Protein AF-A0A2J4QXY3-F1 (afdb_monomer_lite)

Radius of gyration: 26.14 Å; chains: 1; bounding box: 97×27×42 Å

Foldseek 3Di:
DDDDPPPVPPPPPPPPPPPCPVVNVVVVQQVPADLPPGRPVVLVVLVVVVVVCVVVVAQALDPVNLVSVLVSLLSVQLSVQCPDPPCNVPSSSVVSSPVVVVVCVVVVVDRVNNVVSNVVNCVVVVVPD

Secondary structure (DSSP, 8-state):
---------------------HHHHHHHHHHH-EETTEEHHHHHHHHHHHHHHHHTT-----HHHHHHHHHHHHHHHHHHHHT-TTTGGGTHHHHHHHHHHHHHHHTT-S-HHHHHHHHHHHHHTTS--

InterPro domains:
  IPR004679 2-hydroxycarboxylate transporter [PF03390] (36-129)
  IPR004679 2-hydroxycarboxylate transporter [PTHR40033] (23-129)

Organism: NCBI:txid1134687

pLDDT: mean 77.61, std 13.66, range [43.62, 93.25]

Structure (mmCIF, N/CA/C/O backbone):
data_AF-A0A2J4QXY3-F1
#
_entry.id   AF-A0A2J4QXY3-F1
#
loop_
_atom_site.group_PDB
_atom_site.id
_atom_site.type_symbol
_atom_site.label_atom_id
_atom_site.label_alt_id
_atom_site.label_comp_id
_atom_site.label_asym_id
_atom_site.label_entity_id
_atom_site.label_seq_id
_atom_site.pdbx_PDB_ins_code
_atom_site.Cartn_x
_atom_site.Cartn_y
_atom_site.Cartn_z
_atom_site.occupancy
_atom_site.B_iso_or_equiv
_atom_site.auth_seq_id
_atom_site.auth_comp_id
_atom_site.auth_asym_id
_atom_site.auth_atom_id
_atom_site.pdbx_PDB_model_num
ATOM 1 N N . MET A 1 1 ? 79.989 -3.897 -26.063 1.00 44.78 1 MET A N 1
ATOM 2 C CA . MET A 1 1 ? 78.857 -4.713 -26.549 1.00 44.78 1 MET A CA 1
ATOM 3 C C . MET A 1 1 ? 77.868 -4.803 -25.399 1.00 44.78 1 MET A C 1
ATOM 5 O O . MET A 1 1 ? 78.306 -5.021 -24.278 1.00 44.78 1 MET A O 1
ATOM 9 N N . SER A 1 2 ? 76.620 -4.419 -25.661 1.00 43.62 2 SER A N 1
ATOM 10 C CA . SER A 1 2 ? 75.640 -3.906 -24.694 1.00 43.62 2 SER A CA 1
ATOM 11 C C . SER A 1 2 ? 75.243 -4.903 -23.610 1.00 43.62 2 SER A C 1
ATOM 13 O O . SER A 1 2 ? 74.986 -6.066 -23.896 1.00 43.62 2 SER A O 1
ATOM 15 N N . THR A 1 3 ? 75.157 -4.399 -22.382 1.00 49.59 3 THR A N 1
ATOM 16 C CA . THR A 1 3 ? 74.567 -5.071 -21.230 1.00 49.59 3 THR A CA 1
ATOM 17 C C . THR A 1 3 ? 73.036 -5.069 -21.317 1.00 49.59 3 THR A C 1
ATOM 19 O O . THR A 1 3 ? 72.441 -4.140 -21.863 1.00 49.59 3 THR A O 1
ATOM 22 N N . THR A 1 4 ? 72.456 -6.095 -20.696 1.00 50.41 4 THR A N 1
ATOM 23 C CA . THR A 1 4 ? 71.115 -6.156 -20.098 1.00 50.41 4 THR A CA 1
ATOM 24 C C . THR A 1 4 ? 69.914 -6.197 -21.047 1.00 50.41 4 THR A C 1
ATOM 26 O O . THR A 1 4 ? 69.295 -5.184 -21.370 1.00 50.41 4 THR A O 1
ATOM 29 N N . ASP A 1 5 ? 69.501 -7.425 -21.358 1.00 51.06 5 ASP A N 1
ATOM 30 C CA . ASP A 1 5 ? 68.117 -7.760 -21.677 1.00 51.06 5 ASP A CA 1
ATOM 31 C C . ASP A 1 5 ? 67.243 -7.445 -20.456 1.00 51.06 5 ASP A C 1
ATOM 33 O O . ASP A 1 5 ? 67.109 -8.236 -19.521 1.00 51.06 5 ASP A O 1
ATOM 37 N N . ASN A 1 6 ? 66.660 -6.248 -20.441 1.00 51.97 6 ASN A N 1
ATOM 38 C CA . ASN A 1 6 ? 65.608 -5.890 -19.501 1.00 51.97 6 ASN A CA 1
ATOM 39 C C . ASN A 1 6 ? 64.333 -6.631 -19.917 1.00 51.97 6 ASN A C 1
ATOM 41 O O . ASN A 1 6 ? 63.414 -6.048 -20.495 1.00 51.97 6 ASN A O 1
ATOM 45 N N . ALA A 1 7 ? 64.283 -7.933 -19.635 1.00 52.59 7 ALA A N 1
ATOM 46 C CA . ALA A 1 7 ? 63.036 -8.669 -19.558 1.00 52.59 7 ALA A CA 1
ATOM 47 C C . ALA A 1 7 ? 62.251 -8.077 -18.384 1.00 52.59 7 ALA A C 1
ATOM 49 O O . ALA A 1 7 ? 62.368 -8.515 -17.238 1.00 52.59 7 ALA A O 1
ATOM 50 N N . PHE A 1 8 ? 61.502 -7.014 -18.677 1.00 51.84 8 PHE A N 1
ATOM 51 C CA . PHE A 1 8 ? 60.455 -6.482 -17.827 1.00 51.84 8 PHE A CA 1
ATOM 52 C C . PHE A 1 8 ? 59.469 -7.625 -17.596 1.00 51.84 8 PHE A C 1
ATOM 54 O O . PHE A 1 8 ? 58.556 -7.865 -18.386 1.00 51.84 8 PHE A O 1
ATOM 61 N N . SER A 1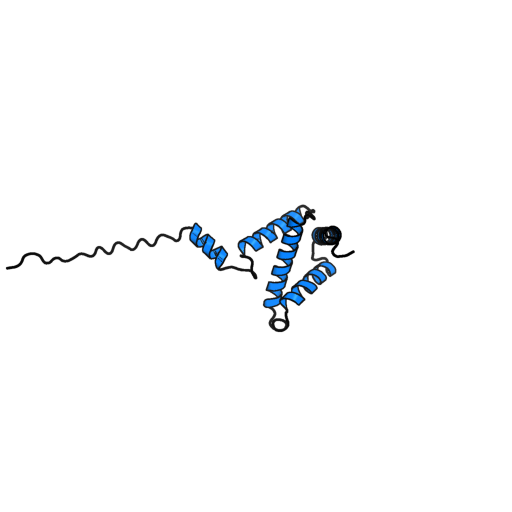 9 ? 59.717 -8.392 -16.536 1.00 50.88 9 SER A N 1
ATOM 62 C CA . SER A 1 9 ? 58.735 -9.286 -15.956 1.00 50.88 9 SER A CA 1
ATOM 63 C C . SER A 1 9 ? 57.637 -8.374 -15.445 1.00 50.88 9 SER A C 1
ATOM 65 O O . SER A 1 9 ? 57.707 -7.861 -14.333 1.00 50.88 9 SER A O 1
ATOM 67 N N . ALA A 1 10 ? 56.660 -8.105 -16.308 1.00 52.88 10 ALA A N 1
ATOM 68 C CA . ALA A 1 10 ? 55.368 -7.623 -15.885 1.00 52.88 10 ALA A CA 1
ATOM 69 C C . ALA A 1 10 ? 54.809 -8.724 -14.985 1.00 52.88 10 ALA A C 1
ATOM 71 O O . ALA A 1 10 ? 54.224 -9.699 -15.458 1.00 52.88 10 ALA A O 1
ATOM 72 N N . THR A 1 11 ? 55.072 -8.615 -13.686 1.00 54.66 11 THR A N 1
ATOM 73 C CA . THR A 1 11 ? 54.281 -9.272 -12.662 1.00 54.66 11 THR A CA 1
ATOM 74 C C . THR A 1 11 ? 52.858 -8.820 -12.938 1.00 54.66 11 THR A C 1
ATOM 76 O O . THR A 1 11 ? 52.481 -7.681 -12.673 1.00 54.66 11 THR A O 1
ATOM 79 N N . ILE A 1 12 ? 52.089 -9.685 -13.594 1.00 58.81 12 ILE A N 1
ATOM 80 C CA . ILE A 1 12 ? 50.643 -9.567 -13.638 1.00 58.81 12 ILE A CA 1
ATOM 81 C C . ILE A 1 12 ? 50.232 -9.839 -12.198 1.00 58.81 12 ILE A C 1
ATOM 83 O O . ILE A 1 12 ? 49.978 -10.982 -11.819 1.00 58.81 12 ILE A O 1
ATOM 87 N N . ASP A 1 13 ? 50.264 -8.796 -11.369 1.00 56.81 13 ASP A N 1
ATOM 88 C CA . ASP A 1 13 ? 49.564 -8.816 -10.100 1.00 56.81 13 ASP A CA 1
ATOM 89 C C . ASP A 1 13 ? 48.137 -9.246 -10.446 1.00 56.81 13 ASP A C 1
ATOM 91 O O . ASP A 1 13 ? 47.514 -8.623 -11.319 1.00 56.81 13 ASP A O 1
ATOM 95 N N . PRO A 1 14 ? 47.617 -10.346 -9.871 1.00 55.75 14 PRO A N 1
ATOM 96 C CA . PRO A 1 14 ? 46.243 -10.720 -10.127 1.00 55.75 14 PRO A CA 1
ATOM 97 C C . PRO A 1 14 ? 45.417 -9.512 -9.712 1.00 55.75 14 PRO A C 1
ATOM 99 O O . PRO A 1 14 ? 45.478 -9.098 -8.553 1.00 55.75 14 PRO A O 1
ATOM 102 N N . ILE A 1 15 ? 44.717 -8.908 -10.678 1.00 57.31 15 ILE A N 1
ATOM 103 C CA . ILE A 1 15 ? 43.799 -7.799 -10.444 1.00 57.31 15 ILE A CA 1
ATOM 104 C C . ILE A 1 15 ? 42.891 -8.277 -9.325 1.00 57.31 15 ILE A C 1
ATOM 106 O O . ILE A 1 15 ? 42.032 -9.138 -9.517 1.00 57.31 15 ILE A O 1
ATOM 110 N N . ASN A 1 16 ? 43.154 -7.771 -8.127 1.00 55.00 16 ASN A N 1
ATOM 111 C CA . ASN A 1 16 ? 42.416 -8.099 -6.934 1.00 55.00 16 ASN A CA 1
ATOM 112 C C . ASN A 1 16 ? 41.106 -7.336 -7.091 1.00 55.00 16 ASN A C 1
ATOM 114 O O . ASN A 1 16 ? 40.964 -6.233 -6.574 1.00 55.00 16 ASN A O 1
ATOM 118 N N . THR A 1 17 ? 40.199 -7.853 -7.930 1.00 58.72 17 THR A N 1
ATOM 119 C CA . THR A 1 17 ? 38.853 -7.313 -8.096 1.00 58.72 17 THR A CA 1
ATOM 120 C C . THR A 1 17 ? 38.265 -7.266 -6.697 1.00 58.72 17 THR A C 1
ATOM 122 O O . THR A 1 17 ? 38.030 -8.336 -6.120 1.00 58.72 17 THR A O 1
ATOM 125 N N . PRO A 1 18 ? 38.082 -6.072 -6.106 1.00 60.66 18 PRO A N 1
ATOM 126 C CA . PRO A 1 18 ? 37.527 -5.992 -4.775 1.00 60.66 18 PRO A CA 1
ATOM 127 C C . PRO A 1 18 ? 36.150 -6.638 -4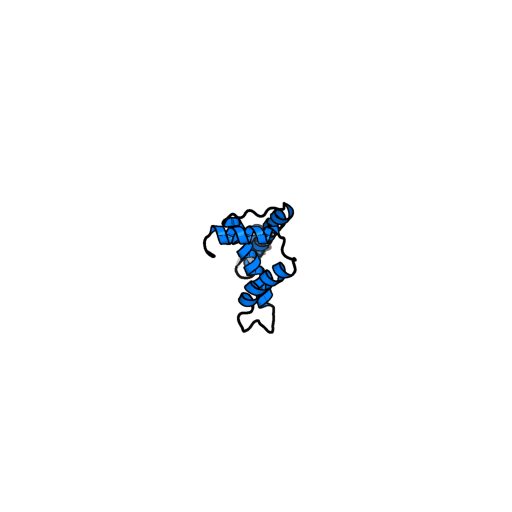.872 1.00 60.66 18 PRO A C 1
ATOM 129 O O . PRO A 1 18 ? 35.319 -6.209 -5.675 1.00 60.66 18 PRO A O 1
ATOM 132 N N . LYS A 1 19 ? 35.934 -7.726 -4.116 1.00 58.97 19 LYS A N 1
ATOM 133 C CA . LYS A 1 19 ? 34.608 -8.343 -3.975 1.00 58.97 19 LYS A CA 1
ATOM 134 C C . LYS A 1 19 ? 33.627 -7.192 -3.770 1.00 58.97 19 LYS A C 1
ATOM 136 O O . LYS A 1 19 ? 33.892 -6.389 -2.870 1.00 58.97 19 LYS A O 1
ATOM 141 N N . PRO A 1 20 ? 32.566 -7.059 -4.591 1.00 56.34 20 PRO A N 1
ATOM 142 C CA . PRO A 1 20 ? 31.700 -5.894 -4.528 1.00 56.34 20 PRO A CA 1
ATOM 143 C C . PRO A 1 20 ? 31.263 -5.748 -3.081 1.00 56.34 20 PRO A C 1
ATOM 145 O O . PRO A 1 20 ? 30.689 -6.681 -2.507 1.00 56.34 20 PRO A O 1
ATOM 148 N N . ALA A 1 21 ? 31.640 -4.622 -2.471 1.00 71.69 21 ALA A N 1
ATOM 149 C CA . ALA A 1 21 ? 31.356 -4.374 -1.072 1.00 71.69 21 ALA A CA 1
ATOM 150 C C . ALA A 1 21 ? 29.861 -4.623 -0.873 1.00 71.69 21 ALA A C 1
ATOM 152 O O . ALA A 1 21 ? 29.056 -4.175 -1.692 1.00 71.69 21 ALA A O 1
ATOM 153 N N . LEU A 1 22 ? 29.472 -5.342 0.182 1.00 76.25 22 LEU A N 1
ATOM 154 C CA . LEU A 1 22 ? 28.061 -5.655 0.448 1.00 76.25 22 LEU A CA 1
ATOM 155 C C . LEU A 1 22 ? 27.175 -4.404 0.342 1.00 76.25 22 LEU A C 1
ATOM 157 O O . LEU A 1 22 ? 26.068 -4.486 -0.174 1.00 76.25 22 LEU A O 1
ATOM 161 N N . LYS A 1 23 ? 27.731 -3.236 0.696 1.00 75.38 23 LYS A N 1
ATOM 162 C CA . LYS A 1 23 ? 27.169 -1.907 0.443 1.00 75.38 23 LYS A CA 1
ATOM 163 C C . LYS A 1 23 ? 26.810 -1.676 -1.034 1.00 75.38 23 LYS A C 1
ATOM 165 O O . LYS A 1 23 ? 25.657 -1.395 -1.318 1.00 75.38 23 LYS A O 1
ATOM 170 N N . GLN A 1 24 ? 27.742 -1.820 -1.979 1.00 73.75 24 GLN A N 1
ATOM 171 C CA . GLN A 1 24 ? 27.480 -1.648 -3.418 1.00 73.75 24 GLN A CA 1
ATOM 172 C C . GLN A 1 24 ? 26.464 -2.653 -3.963 1.00 73.75 24 GLN A C 1
ATOM 174 O O . GLN A 1 24 ? 25.619 -2.280 -4.770 1.00 73.75 24 GLN A O 1
ATOM 179 N N . ARG A 1 25 ? 26.493 -3.905 -3.493 1.00 70.88 25 ARG A N 1
ATOM 180 C CA . ARG A 1 25 ? 25.489 -4.907 -3.878 1.00 70.88 25 ARG A CA 1
ATOM 181 C C . ARG A 1 25 ? 24.099 -4.547 -3.339 1.00 70.88 25 ARG A C 1
ATOM 183 O O . ARG A 1 25 ? 23.119 -4.723 -4.052 1.00 70.88 25 ARG A O 1
ATOM 190 N N . TRP A 1 26 ? 24.023 -4.001 -2.125 1.00 73.38 26 TRP A N 1
ATOM 191 C CA . TRP A 1 26 ? 22.782 -3.525 -1.508 1.00 73.38 26 TRP A CA 1
ATOM 192 C C . TRP A 1 26 ? 22.196 -2.317 -2.250 1.00 73.38 26 TRP A C 1
ATOM 194 O O . TRP A 1 26 ? 21.013 -2.327 -2.577 1.00 73.38 26 TRP A O 1
ATOM 204 N N . TRP A 1 27 ? 23.033 -1.341 -2.623 1.00 71.38 27 TRP A N 1
ATOM 205 C CA . TRP A 1 27 ? 22.629 -0.225 -3.490 1.00 71.38 27 TRP A CA 1
ATOM 206 C C . TRP A 1 27 ? 22.153 -0.710 -4.864 1.00 71.38 27 TRP A C 1
ATOM 208 O O . TRP A 1 27 ? 21.100 -0.288 -5.327 1.00 71.38 27 TRP A O 1
ATOM 218 N N . HIS A 1 28 ? 22.844 -1.684 -5.465 1.00 71.56 28 HIS A N 1
ATOM 219 C CA . HIS A 1 28 ? 22.417 -2.277 -6.735 1.00 71.56 28 HIS A CA 1
ATOM 220 C C . HIS A 1 28 ? 21.061 -2.982 -6.658 1.00 71.56 28 HIS A C 1
ATOM 222 O O . HIS A 1 28 ? 20.300 -2.940 -7.620 1.00 71.56 28 HIS A O 1
ATOM 228 N N . ILE A 1 29 ? 20.751 -3.648 -5.545 1.00 70.50 29 ILE A N 1
ATOM 229 C CA . ILE A 1 29 ? 19.456 -4.315 -5.342 1.00 70.50 29 ILE A CA 1
ATOM 230 C C . ILE A 1 29 ? 18.336 -3.279 -5.217 1.00 70.50 29 ILE A C 1
ATOM 232 O O . ILE A 1 29 ? 17.272 -3.460 -5.807 1.00 70.50 29 ILE A O 1
ATOM 236 N N . LEU A 1 30 ? 18.597 -2.184 -4.498 1.00 68.31 30 LEU A N 1
ATOM 237 C CA . LEU A 1 30 ? 17.677 -1.054 -4.372 1.00 68.31 30 LEU A CA 1
ATOM 238 C C . LEU A 1 30 ? 17.410 -0.376 -5.727 1.00 68.31 30 LEU A C 1
ATOM 240 O O . LEU A 1 30 ? 16.272 -0.003 -6.007 1.00 68.31 30 LEU A O 1
ATOM 244 N N . ASP A 1 31 ? 18.431 -0.269 -6.581 1.00 66.19 31 ASP A N 1
ATOM 245 C CA . ASP A 1 31 ? 18.316 0.380 -7.890 1.00 66.19 31 ASP A CA 1
ATOM 246 C C . ASP A 1 31 ? 17.726 -0.512 -8.992 1.00 66.19 31 ASP A C 1
ATOM 248 O O . ASP A 1 31 ? 16.983 -0.005 -9.837 1.00 66.19 31 ASP A O 1
ATOM 252 N N . ASN A 1 32 ? 18.013 -1.821 -9.000 1.00 68.06 32 ASN A N 1
ATOM 253 C CA . ASN A 1 32 ? 17.563 -2.715 -10.078 1.00 68.06 32 ASN A CA 1
ATOM 254 C C . ASN A 1 32 ? 16.148 -3.272 -9.887 1.00 68.06 32 ASN A C 1
ATOM 256 O O . ASN A 1 32 ? 15.487 -3.565 -10.881 1.00 68.06 32 ASN A O 1
ATOM 260 N N . TRP A 1 33 ? 15.680 -3.476 -8.652 1.00 64.12 33 TRP A N 1
ATOM 261 C CA . TRP A 1 33 ? 14.373 -4.099 -8.406 1.00 64.12 33 TRP A CA 1
ATOM 262 C C . TRP A 1 33 ? 13.372 -3.058 -7.914 1.00 64.12 33 TRP A C 1
ATOM 264 O O . TRP A 1 33 ? 13.361 -2.689 -6.740 1.00 64.12 33 TRP A O 1
ATOM 274 N N . LYS A 1 34 ? 12.515 -2.593 -8.826 1.00 67.94 34 LYS A N 1
ATOM 275 C CA . LYS A 1 34 ? 11.480 -1.583 -8.567 1.00 67.94 34 LYS A CA 1
ATOM 276 C C . LYS A 1 34 ? 10.094 -2.158 -8.844 1.00 67.94 34 LYS A C 1
ATOM 278 O O . LYS A 1 34 ? 9.909 -2.899 -9.807 1.00 67.94 34 LYS A O 1
ATOM 283 N N . VAL A 1 35 ? 9.136 -1.808 -7.992 1.00 68.00 35 VAL A N 1
ATOM 284 C CA . VAL A 1 35 ? 7.700 -2.031 -8.204 1.00 68.00 35 VAL A CA 1
ATOM 285 C C . VAL A 1 35 ? 7.103 -0.650 -8.444 1.00 68.00 35 VAL A C 1
ATOM 287 O O . VAL A 1 35 ? 7.016 0.172 -7.527 1.00 68.00 35 VAL A O 1
ATOM 290 N N . GLY A 1 36 ? 6.779 -0.337 -9.697 1.00 70.69 36 GLY A N 1
ATOM 291 C CA . GLY A 1 36 ? 6.471 1.030 -10.105 1.00 70.69 36 GLY A CA 1
ATOM 292 C C . GLY A 1 36 ? 7.662 1.980 -9.901 1.00 70.69 36 GLY A C 1
ATOM 293 O O . GLY A 1 36 ? 8.733 1.775 -10.469 1.00 70.69 36 GLY A O 1
ATOM 294 N N . ILE A 1 37 ? 7.463 3.040 -9.107 1.00 70.00 37 ILE A N 1
ATOM 295 C CA . ILE A 1 37 ? 8.489 4.052 -8.780 1.00 70.00 37 ILE A CA 1
ATOM 296 C C . ILE A 1 37 ? 9.262 3.716 -7.487 1.00 70.00 37 ILE A C 1
ATOM 298 O O . ILE A 1 37 ? 10.310 4.304 -7.224 1.00 70.00 37 ILE A O 1
ATOM 302 N N . ILE A 1 38 ? 8.759 2.773 -6.679 1.00 80.00 38 ILE A N 1
ATOM 303 C CA . ILE A 1 38 ? 9.271 2.468 -5.337 1.00 80.00 38 ILE A CA 1
ATOM 304 C C . ILE A 1 38 ? 10.230 1.265 -5.404 1.00 80.00 38 ILE A C 1
ATOM 306 O O . ILE A 1 38 ? 9.902 0.254 -6.035 1.00 80.00 38 ILE A O 1
ATOM 310 N N . PRO A 1 39 ? 11.410 1.324 -4.754 1.00 81.81 39 PRO A N 1
ATOM 311 C CA . PRO A 1 39 ? 12.319 0.185 -4.689 1.00 81.81 39 PRO A CA 1
ATOM 312 C C . PRO A 1 39 ? 11.681 -0.967 -3.901 1.00 81.81 39 PRO A C 1
ATOM 314 O O . PRO A 1 39 ? 11.091 -0.764 -2.837 1.00 81.81 39 PRO A O 1
ATOM 317 N N . LEU A 1 40 ? 11.823 -2.193 -4.408 1.00 83.75 40 LEU A N 1
ATOM 318 C CA . LEU A 1 40 ? 11.194 -3.399 -3.860 1.00 83.75 40 LEU A CA 1
ATOM 319 C C . LEU A 1 40 ? 11.411 -3.577 -2.345 1.00 83.75 40 LEU A C 1
ATOM 321 O O . LEU A 1 40 ? 10.437 -3.897 -1.665 1.00 83.75 40 LEU A O 1
ATOM 325 N N . PRO A 1 41 ? 12.615 -3.348 -1.773 1.00 83.31 41 PRO A N 1
ATOM 326 C CA . PRO A 1 41 ? 12.819 -3.505 -0.334 1.00 83.31 41 PRO A CA 1
ATOM 327 C C . PRO A 1 41 ? 11.921 -2.589 0.502 1.00 83.31 41 PRO A C 1
ATOM 329 O O . PRO A 1 41 ? 11.426 -2.998 1.548 1.00 83.31 41 PRO A O 1
ATOM 332 N N . LEU A 1 42 ? 11.677 -1.365 0.026 1.00 84.88 42 LEU A N 1
ATOM 333 C CA . LEU A 1 42 ? 10.841 -0.389 0.720 1.00 84.88 42 LEU A CA 1
ATOM 334 C C . LEU A 1 42 ? 9.362 -0.774 0.632 1.00 84.88 42 LEU A C 1
ATOM 336 O O . LEU A 1 42 ? 8.632 -0.661 1.612 1.00 84.88 42 LEU A O 1
ATOM 340 N N . PHE A 1 43 ? 8.941 -1.289 -0.524 1.00 87.44 43 PHE A N 1
ATOM 341 C CA . PHE A 1 43 ? 7.600 -1.832 -0.712 1.00 87.44 43 PHE A CA 1
ATOM 342 C C . PHE A 1 43 ? 7.346 -3.041 0.202 1.00 87.44 43 PHE A C 1
ATOM 344 O O . PHE A 1 43 ? 6.307 -3.112 0.854 1.00 87.44 43 PHE A O 1
ATOM 351 N N . LEU A 1 44 ? 8.313 -3.959 0.308 1.00 89.19 44 LEU A N 1
ATOM 352 C CA . LEU A 1 44 ? 8.217 -5.126 1.189 1.00 89.19 44 LEU A CA 1
ATOM 353 C C . LEU A 1 44 ? 8.150 -4.720 2.666 1.00 89.19 44 LEU A C 1
ATOM 355 O O . LEU A 1 44 ? 7.374 -5.289 3.428 1.00 89.19 44 LEU A O 1
ATOM 359 N N . LEU A 1 45 ? 8.946 -3.722 3.056 1.00 90.94 45 LEU A N 1
ATOM 360 C CA . LEU A 1 45 ? 8.951 -3.179 4.411 1.00 90.94 45 LEU A CA 1
ATOM 361 C C . LEU A 1 45 ? 7.611 -2.517 4.751 1.00 90.94 45 LEU A C 1
ATOM 363 O O . LEU A 1 45 ? 7.062 -2.788 5.816 1.00 90.94 45 LEU A O 1
ATOM 367 N N . ALA A 1 46 ? 7.060 -1.708 3.842 1.00 89.88 46 ALA A N 1
ATOM 368 C CA . ALA A 1 46 ? 5.746 -1.093 4.017 1.00 89.88 46 ALA A CA 1
ATOM 369 C C . ALA A 1 46 ? 4.644 -2.153 4.164 1.00 89.88 46 ALA A C 1
ATOM 371 O O . ALA A 1 46 ? 3.875 -2.107 5.120 1.00 89.88 46 ALA A O 1
ATOM 372 N N . GLY A 1 47 ? 4.617 -3.152 3.276 1.00 90.81 47 GLY A N 1
ATOM 373 C CA . GLY A 1 47 ? 3.675 -4.268 3.372 1.00 90.81 47 GLY A CA 1
ATOM 374 C C . GLY A 1 47 ? 3.828 -5.068 4.667 1.00 90.81 47 GLY A C 1
ATOM 375 O O . GLY A 1 47 ? 2.829 -5.450 5.270 1.00 90.81 47 GLY A O 1
ATOM 376 N N . GLY A 1 48 ? 5.064 -5.275 5.129 1.00 93.25 48 GLY A N 1
ATOM 377 C CA . GLY A 1 48 ? 5.359 -5.946 6.394 1.00 93.25 48 GLY A CA 1
ATOM 378 C C . GLY A 1 48 ? 4.833 -5.187 7.613 1.00 93.25 48 GLY A C 1
ATOM 379 O O . GLY A 1 48 ? 4.223 -5.804 8.481 1.00 93.25 48 GLY A O 1
ATOM 380 N N . LEU A 1 49 ? 5.009 -3.862 7.659 1.00 91.44 49 LEU A N 1
ATOM 381 C CA . LEU A 1 49 ? 4.453 -3.019 8.725 1.00 91.44 49 LEU A CA 1
ATOM 382 C C . LEU A 1 49 ? 2.921 -3.038 8.715 1.00 91.44 49 LEU A C 1
ATOM 384 O O . LEU A 1 49 ? 2.312 -3.309 9.743 1.00 91.44 49 LEU A O 1
ATOM 388 N N . ILE A 1 50 ? 2.304 -2.847 7.545 1.00 91.06 50 ILE A N 1
ATOM 389 C CA . ILE A 1 50 ? 0.840 -2.873 7.397 1.00 91.06 50 ILE A CA 1
ATOM 390 C C . ILE A 1 50 ? 0.276 -4.229 7.839 1.00 91.06 50 ILE A C 1
ATOM 392 O O . ILE A 1 50 ? -0.734 -4.285 8.539 1.00 91.06 50 ILE A O 1
ATOM 396 N N . ALA A 1 51 ? 0.927 -5.329 7.452 1.00 89.81 51 ALA A N 1
ATOM 397 C CA . ALA A 1 51 ? 0.533 -6.668 7.870 1.00 89.81 51 ALA A CA 1
ATOM 398 C C . ALA A 1 51 ? 0.680 -6.860 9.386 1.00 89.81 51 ALA A C 1
ATOM 400 O O . ALA A 1 51 ? -0.214 -7.431 10.007 1.00 89.81 51 ALA A O 1
ATOM 401 N N . LEU A 1 52 ? 1.764 -6.363 9.991 1.00 90.81 52 LEU A N 1
ATOM 402 C CA . LEU A 1 52 ? 1.965 -6.413 11.440 1.00 90.81 52 LEU A CA 1
ATOM 403 C C . LEU A 1 52 ? 0.862 -5.645 12.183 1.00 90.81 52 LEU A C 1
ATOM 405 O O . LEU A 1 52 ? 0.287 -6.172 13.133 1.00 90.81 52 LEU A O 1
ATOM 409 N N . ASP A 1 53 ? 0.518 -4.448 11.711 1.00 88.69 53 ASP A N 1
ATOM 410 C CA . ASP A 1 53 ? -0.550 -3.622 12.282 1.00 88.69 53 ASP A CA 1
ATOM 411 C C . ASP A 1 53 ? -1.930 -4.286 12.116 1.00 88.69 53 ASP A C 1
ATOM 413 O O . ASP A 1 53 ? -2.761 -4.263 13.029 1.00 88.69 53 ASP A O 1
ATOM 417 N N . CYS A 1 54 ? -2.164 -4.959 10.982 1.00 87.25 54 CYS A N 1
ATOM 418 C CA . CYS A 1 54 ? -3.374 -5.759 10.768 1.00 87.25 54 CYS A CA 1
ATOM 419 C C . CYS A 1 54 ? -3.454 -6.941 11.743 1.00 87.25 54 CYS A C 1
ATOM 421 O O . CYS A 1 54 ? -4.521 -7.198 12.297 1.00 87.25 54 CYS A O 1
ATOM 423 N N . LEU A 1 55 ? -2.340 -7.645 11.975 1.00 87.88 55 LEU A N 1
ATOM 424 C CA . LEU A 1 55 ? -2.260 -8.752 12.937 1.00 87.88 55 LEU A CA 1
ATOM 425 C C . LEU A 1 55 ? -2.424 -8.269 14.383 1.00 87.88 55 LEU A C 1
ATOM 427 O O . LEU A 1 55 ? -3.019 -8.968 15.199 1.00 87.88 55 LEU A O 1
ATOM 431 N N . GLY A 1 56 ? -1.949 -7.060 14.688 1.00 84.62 56 GLY A N 1
ATOM 432 C CA . GLY A 1 56 ? -2.196 -6.372 15.956 1.00 84.62 56 GLY A CA 1
ATOM 433 C C . GLY A 1 56 ? -3.646 -5.906 16.140 1.00 84.62 56 GLY A C 1
ATOM 434 O O . GLY A 1 56 ? -3.994 -5.396 17.206 1.00 84.62 56 GLY A O 1
ATOM 435 N N . GLY A 1 57 ? -4.497 -6.067 15.121 1.00 83.31 57 GLY A N 1
ATOM 436 C CA . GLY A 1 57 ? -5.918 -5.726 15.156 1.00 83.31 57 GLY A CA 1
ATOM 437 C C . GLY A 1 57 ? -6.204 -4.225 15.145 1.00 83.31 57 GLY A C 1
ATOM 438 O O . GLY A 1 57 ? -7.344 -3.824 15.376 1.00 83.31 57 GLY A O 1
ATOM 439 N N . LYS A 1 58 ? -5.195 -3.381 14.902 1.00 83.00 58 LYS A N 1
ATOM 440 C CA . LYS A 1 58 ? -5.337 -1.922 14.869 1.00 83.00 58 LYS A CA 1
ATOM 441 C C . LYS A 1 58 ? -4.367 -1.322 13.862 1.00 83.00 58 LYS A C 1
ATOM 443 O O . LYS A 1 58 ? -3.166 -1.314 14.100 1.00 83.00 58 LYS A O 1
ATOM 448 N N . LEU A 1 59 ? -4.906 -0.724 12.799 1.00 85.50 59 LEU A N 1
ATOM 449 C CA . LEU A 1 59 ? -4.144 0.187 11.947 1.00 85.50 59 LEU A CA 1
ATOM 450 C C . LEU A 1 59 ? -4.308 1.626 12.451 1.00 85.50 59 LEU A C 1
ATOM 452 O O . LEU A 1 59 ? -5.442 2.116 12.465 1.00 85.50 59 LEU A O 1
ATOM 456 N N . PRO A 1 60 ? -3.227 2.335 12.820 1.00 85.19 60 PRO A N 1
ATOM 457 C CA . PRO A 1 60 ? -3.306 3.753 13.155 1.00 85.19 60 PRO A CA 1
ATOM 458 C C . PRO A 1 60 ? -3.908 4.554 11.996 1.00 85.19 60 PRO A C 1
ATOM 460 O O . PRO A 1 60 ? -3.449 4.449 10.862 1.00 85.19 60 PRO A O 1
ATOM 463 N N . SER A 1 61 ? -4.920 5.380 12.267 1.00 84.81 61 SER A N 1
ATOM 464 C CA . SER A 1 61 ? -5.544 6.257 11.261 1.00 84.81 61 SER A CA 1
ATOM 465 C C . SER A 1 61 ? -4.775 7.569 11.048 1.00 84.81 61 SER A C 1
ATOM 467 O O . SER A 1 61 ? -5.336 8.543 10.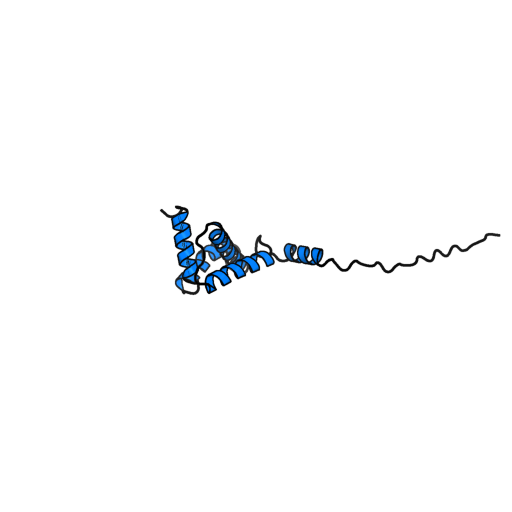546 1.00 84.81 61 SER A O 1
ATOM 469 N N . ASP A 1 62 ? -3.506 7.613 11.457 1.00 87.75 62 ASP A N 1
ATOM 470 C CA . ASP A 1 62 ? -2.622 8.757 11.267 1.00 87.75 62 ASP A CA 1
ATOM 471 C C . ASP A 1 62 ? -2.303 8.961 9.788 1.00 87.75 62 ASP A C 1
ATOM 473 O O . ASP A 1 62 ? -2.129 8.003 9.030 1.00 87.75 62 ASP A O 1
ATOM 477 N N . ILE A 1 63 ? -2.152 10.225 9.386 1.00 88.12 63 ILE A N 1
ATOM 478 C CA . ILE A 1 63 ? -1.911 10.602 7.986 1.00 88.12 63 ILE A CA 1
ATOM 479 C C . ILE A 1 63 ? -0.707 9.855 7.404 1.00 88.12 63 ILE A C 1
ATOM 481 O O . ILE A 1 63 ? -0.767 9.377 6.277 1.00 88.12 63 ILE A O 1
ATOM 485 N N . VAL A 1 64 ? 0.370 9.702 8.178 1.00 90.12 64 VAL A N 1
ATOM 486 C CA . VAL A 1 64 ? 1.596 9.029 7.723 1.00 90.12 64 VAL A CA 1
ATOM 487 C C . VAL A 1 64 ? 1.338 7.554 7.401 1.00 90.12 64 VAL A C 1
ATOM 489 O O . VAL A 1 64 ? 1.716 7.085 6.327 1.00 90.12 64 VAL A O 1
ATOM 492 N N . VAL A 1 65 ? 0.659 6.835 8.298 1.00 90.31 65 VAL A N 1
ATOM 493 C CA . VAL A 1 65 ? 0.356 5.404 8.130 1.00 90.31 65 VAL A CA 1
ATOM 494 C C . VAL A 1 65 ? -0.646 5.200 6.999 1.00 90.31 65 VAL A C 1
ATOM 496 O O . VAL A 1 65 ? -0.478 4.309 6.167 1.00 90.31 65 VAL A O 1
ATOM 499 N N . MET A 1 66 ? -1.656 6.062 6.912 1.00 90.88 66 MET A N 1
ATOM 500 C CA . MET A 1 66 ? -2.693 5.982 5.886 1.00 90.88 66 MET A CA 1
ATOM 501 C C . MET A 1 66 ? -2.152 6.297 4.495 1.00 90.88 66 MET A C 1
ATOM 503 O O . MET A 1 66 ? -2.404 5.534 3.566 1.00 90.88 66 MET A O 1
ATOM 507 N N . VAL A 1 67 ? -1.336 7.342 4.337 1.00 90.19 67 VAL A N 1
ATOM 508 C CA . VAL A 1 67 ? -0.678 7.642 3.055 1.00 90.19 67 VAL A CA 1
ATOM 509 C C . VAL A 1 67 ? 0.260 6.505 2.648 1.00 90.19 67 VAL A C 1
ATOM 511 O O . VAL A 1 67 ? 0.243 6.105 1.484 1.00 90.19 67 VAL A O 1
ATOM 514 N N . ALA A 1 68 ? 1.024 5.931 3.583 1.00 91.19 68 ALA A N 1
ATOM 515 C CA . ALA A 1 68 ? 1.868 4.770 3.297 1.00 91.19 68 ALA A CA 1
ATOM 516 C C . ALA A 1 68 ? 1.043 3.546 2.857 1.00 91.19 68 ALA A C 1
ATOM 518 O O . ALA A 1 68 ? 1.397 2.883 1.882 1.00 91.19 68 ALA A O 1
ATOM 519 N N . THR A 1 69 ? -0.084 3.286 3.523 1.00 91.12 69 THR A N 1
ATOM 520 C CA . THR A 1 69 ? -0.989 2.165 3.217 1.00 91.12 69 THR A CA 1
ATOM 521 C C . THR A 1 69 ? -1.665 2.336 1.857 1.00 91.12 69 THR A C 1
ATOM 523 O O . THR A 1 69 ? -1.662 1.415 1.039 1.00 91.12 69 THR A O 1
ATOM 526 N N . LEU A 1 70 ? -2.190 3.531 1.576 1.00 90.25 70 LEU A N 1
ATOM 527 C CA . LEU A 1 70 ? -2.814 3.875 0.298 1.00 90.25 70 LEU A CA 1
ATOM 528 C C . LEU A 1 70 ? -1.804 3.829 -0.851 1.00 90.25 70 LEU A C 1
ATOM 530 O O . LEU A 1 70 ? -2.111 3.290 -1.913 1.00 90.25 70 LEU A O 1
ATOM 534 N N . ALA A 1 71 ? -0.586 4.335 -0.638 1.00 90.06 71 ALA A N 1
ATOM 535 C CA . ALA A 1 71 ? 0.489 4.234 -1.617 1.00 90.06 71 ALA A CA 1
ATOM 536 C C . ALA A 1 71 ? 0.860 2.768 -1.877 1.00 90.06 71 ALA A C 1
ATOM 538 O O . ALA A 1 71 ? 0.931 2.358 -3.035 1.00 90.06 71 ALA A O 1
ATOM 539 N N . PHE A 1 72 ? 1.035 1.959 -0.827 1.00 90.75 72 PHE A N 1
ATOM 540 C CA . PHE A 1 72 ? 1.327 0.531 -0.955 1.00 90.75 72 PHE A CA 1
ATOM 541 C C . PHE A 1 72 ? 0.268 -0.189 -1.802 1.00 90.75 72 PHE A C 1
ATOM 543 O O . PHE A 1 72 ? 0.610 -0.795 -2.818 1.00 90.75 72 PHE A O 1
ATOM 550 N N . PHE A 1 73 ? -1.018 -0.060 -1.461 1.00 89.38 73 PHE A N 1
ATOM 551 C CA . PHE A 1 73 ? -2.098 -0.676 -2.239 1.00 89.38 73 PHE A CA 1
ATOM 552 C C . PHE A 1 73 ? -2.208 -0.105 -3.658 1.00 89.38 73 PHE A C 1
ATOM 554 O O . PHE A 1 73 ? -2.407 -0.867 -4.604 1.00 89.38 73 PHE A O 1
ATOM 561 N N . GLY A 1 74 ? -2.034 1.207 -3.833 1.00 89.31 74 GLY A N 1
ATOM 562 C CA . GLY A 1 74 ? -2.081 1.866 -5.138 1.00 89.31 74 GLY A CA 1
ATOM 563 C C . GLY A 1 74 ? -0.990 1.367 -6.085 1.00 89.31 74 GLY A C 1
ATOM 564 O O . GLY A 1 74 ? -1.283 0.994 -7.222 1.00 89.31 74 GLY A O 1
ATOM 565 N N . PHE A 1 75 ? 0.257 1.277 -5.615 1.00 87.81 75 PHE A N 1
ATOM 566 C CA . PHE A 1 75 ? 1.361 0.730 -6.408 1.00 87.81 75 PHE A CA 1
ATOM 567 C C . PHE A 1 75 ? 1.229 -0.781 -6.621 1.00 87.81 75 PHE A C 1
ATOM 569 O O . PHE A 1 75 ? 1.515 -1.248 -7.724 1.00 87.81 75 PHE A O 1
ATOM 576 N N . ALA A 1 76 ? 0.736 -1.536 -5.633 1.00 88.38 76 ALA A N 1
ATOM 577 C CA . ALA A 1 76 ? 0.459 -2.965 -5.786 1.00 88.38 76 ALA A CA 1
ATOM 578 C C . ALA A 1 76 ? -0.563 -3.223 -6.905 1.00 88.38 76 ALA A C 1
ATOM 580 O O . ALA A 1 76 ? -0.307 -4.002 -7.825 1.00 88.38 76 ALA A O 1
ATOM 581 N N . CYS A 1 77 ? -1.700 -2.523 -6.862 1.00 87.38 77 CYS A N 1
ATOM 582 C CA . CYS A 1 77 ? -2.767 -2.652 -7.854 1.00 87.38 77 CYS A CA 1
ATOM 583 C C . CYS A 1 77 ? -2.352 -2.087 -9.218 1.00 87.38 77 CYS A C 1
ATOM 585 O O . CYS A 1 77 ? -2.705 -2.652 -10.253 1.00 87.38 77 CYS A O 1
ATOM 587 N N . GLY A 1 78 ? -1.575 -1.002 -9.235 1.00 85.56 78 GLY A N 1
ATOM 588 C CA . GLY A 1 78 ? -1.052 -0.401 -10.459 1.00 85.56 78 GLY A CA 1
ATOM 589 C C . GLY A 1 78 ? -0.086 -1.328 -11.196 1.00 85.56 78 GLY A C 1
ATOM 590 O O . GLY A 1 78 ? -0.187 -1.484 -12.416 1.00 85.56 78 GLY A O 1
ATOM 591 N N . GLU A 1 79 ? 0.799 -2.003 -10.459 1.00 84.94 79 GLU A N 1
ATOM 592 C CA . GLU A 1 79 ? 1.756 -2.930 -11.059 1.00 84.94 79 GLU A CA 1
ATOM 593 C C . GLU A 1 79 ? 1.127 -4.266 -11.451 1.00 84.94 79 GLU A C 1
ATOM 595 O O . GLU A 1 79 ? 1.527 -4.875 -12.447 1.00 84.94 79 GLU A O 1
ATOM 600 N N . PHE A 1 80 ? 0.072 -4.679 -10.746 1.00 83.25 80 PHE A N 1
ATOM 601 C CA . PHE A 1 80 ? -0.792 -5.763 -11.198 1.00 83.25 80 PHE A CA 1
ATOM 602 C C . PHE A 1 80 ? -1.524 -5.393 -12.501 1.00 83.25 80 PHE A C 1
ATOM 604 O O . PHE A 1 80 ? -1.504 -6.157 -13.466 1.00 83.25 80 PHE A O 1
ATOM 611 N N . GLY A 1 81 ? -2.094 -4.187 -12.581 1.00 77.00 81 GLY A N 1
ATOM 612 C CA . GLY A 1 81 ? -2.828 -3.711 -13.756 1.00 77.00 81 GLY A CA 1
ATOM 613 C C . GLY A 1 81 ? -1.967 -3.583 -15.014 1.00 77.00 81 GLY A C 1
ATOM 614 O O . GLY A 1 81 ? -2.421 -3.911 -16.110 1.00 77.00 81 GLY A O 1
ATOM 615 N N . LYS A 1 82 ? -0.696 -3.188 -14.877 1.00 74.12 82 LYS A N 1
ATOM 616 C CA . LYS A 1 82 ? 0.266 -3.148 -15.994 1.00 74.12 82 LYS A CA 1
ATOM 617 C C . LYS A 1 82 ? 0.575 -4.514 -16.602 1.00 74.12 82 LYS A C 1
ATOM 619 O O . LYS A 1 82 ? 0.969 -4.582 -17.764 1.00 74.12 82 LYS A O 1
ATOM 624 N N . ARG A 1 83 ? 0.414 -5.596 -15.837 1.00 76.00 83 ARG A N 1
ATOM 625 C CA . ARG A 1 83 ? 0.681 -6.964 -16.304 1.00 76.00 83 ARG A CA 1
ATOM 626 C C . ARG A 1 83 ? -0.485 -7.570 -17.090 1.00 76.00 83 ARG A C 1
ATOM 628 O O . ARG A 1 83 ? -0.313 -8.644 -17.659 1.00 76.00 83 ARG A O 1
ATOM 635 N N . LEU A 1 84 ? -1.642 -6.903 -17.163 1.00 76.44 84 LEU A N 1
ATOM 636 C CA . LEU A 1 84 ? -2.806 -7.397 -17.902 1.00 76.44 84 LEU A CA 1
ATOM 637 C C . LEU A 1 84 ? -2.734 -7.020 -19.400 1.00 76.44 84 LEU A C 1
ATOM 639 O O . LEU A 1 84 ? -2.830 -5.837 -19.739 1.00 76.44 84 LEU A O 1
ATOM 643 N N . PRO A 1 85 ? -2.632 -8.002 -20.321 1.00 61.00 85 PRO A N 1
ATOM 644 C CA . PRO A 1 85 ? -2.379 -7.752 -21.745 1.00 61.00 85 PRO A CA 1
ATOM 645 C C . PRO A 1 85 ? -3.549 -7.087 -22.491 1.00 61.00 85 PRO A C 1
ATOM 647 O O . PRO A 1 85 ? -3.325 -6.421 -23.499 1.00 61.00 85 PRO A O 1
ATOM 650 N N . VAL A 1 86 ? -4.787 -7.234 -22.002 1.00 67.06 86 VAL A N 1
ATOM 651 C CA . VAL A 1 86 ? -5.997 -6.708 -22.666 1.00 67.06 86 VAL A CA 1
ATOM 652 C C . VAL A 1 86 ? -6.314 -5.274 -22.232 1.00 67.06 86 VAL A C 1
ATOM 654 O O . VAL A 1 86 ? -6.589 -4.423 -23.072 1.00 67.06 86 VAL A O 1
ATOM 657 N N . LEU A 1 87 ? -6.229 -4.969 -20.932 1.00 63.56 87 LEU A N 1
ATOM 658 C CA . LEU A 1 87 ? -6.523 -3.627 -20.411 1.00 63.56 87 LEU A CA 1
ATOM 659 C C . LEU A 1 87 ? -5.327 -2.666 -20.523 1.00 63.56 87 LEU A C 1
ATOM 661 O O . LEU A 1 87 ? -5.519 -1.450 -20.450 1.00 63.56 87 LEU A O 1
ATOM 665 N N . GLY A 1 88 ? -4.095 -3.173 -20.680 1.00 62.03 88 GLY A N 1
ATOM 666 C CA . GLY A 1 88 ? -2.850 -2.399 -20.550 1.00 62.03 88 GLY A CA 1
ATOM 667 C C . GLY A 1 88 ? -2.744 -1.148 -21.432 1.00 62.03 88 GLY A C 1
ATOM 668 O O . GLY A 1 88 ? -2.046 -0.204 -21.069 1.00 62.03 88 GLY A O 1
ATOM 669 N N . LYS A 1 89 ? -3.475 -1.092 -22.553 1.00 66.94 89 LYS A N 1
ATOM 670 C CA . LYS A 1 89 ? -3.473 0.051 -23.486 1.00 66.94 89 LYS A CA 1
ATOM 671 C C . LYS A 1 89 ? -4.436 1.186 -23.105 1.00 66.94 89 LYS A C 1
ATOM 673 O O . LYS A 1 89 ? -4.361 2.251 -23.703 1.00 66.94 89 LYS A O 1
ATOM 678 N N . LEU A 1 90 ? -5.318 0.980 -22.123 1.00 72.00 90 LEU A N 1
ATOM 679 C CA . LEU A 1 90 ? -6.418 1.895 -21.775 1.00 72.00 90 LEU A CA 1
ATOM 680 C C . LEU A 1 90 ? -6.296 2.485 -20.358 1.00 72.00 90 LEU A C 1
ATOM 682 O O . LEU A 1 90 ? -7.291 2.861 -19.749 1.00 72.00 90 LEU A O 1
ATOM 686 N N . GLY A 1 91 ? -5.085 2.544 -19.797 1.00 74.50 91 GLY A N 1
ATOM 687 C CA . GLY A 1 91 ? -4.903 3.010 -18.418 1.00 74.50 91 GLY A CA 1
ATOM 688 C C . GLY A 1 91 ? -5.284 1.959 -17.369 1.00 74.50 91 GLY A C 1
ATOM 689 O O . GLY A 1 91 ? -5.742 2.312 -16.282 1.00 74.50 91 GLY A O 1
ATOM 690 N N . ALA A 1 92 ? -5.054 0.671 -17.669 1.00 79.69 92 ALA A N 1
ATOM 691 C CA . ALA A 1 92 ? -5.322 -0.463 -16.774 1.00 79.69 92 ALA A CA 1
ATOM 692 C C . ALA A 1 92 ? -4.882 -0.245 -15.332 1.00 79.69 92 ALA A C 1
ATOM 694 O O . ALA A 1 92 ? -5.568 -0.685 -14.422 1.00 79.69 92 ALA A O 1
ATOM 695 N N . ALA A 1 93 ? -3.735 0.406 -15.124 1.00 81.38 93 ALA A N 1
ATOM 696 C CA . ALA A 1 93 ? -3.185 0.634 -13.796 1.00 81.38 93 ALA A CA 1
ATOM 697 C C . ALA A 1 93 ? -4.135 1.464 -12.918 1.00 81.38 93 ALA A C 1
ATOM 699 O O . ALA A 1 93 ? -4.357 1.102 -11.768 1.00 81.38 93 ALA A O 1
ATOM 700 N N . ALA A 1 94 ? -4.739 2.524 -13.466 1.00 83.69 94 ALA A N 1
ATOM 701 C CA . ALA A 1 94 ? -5.681 3.372 -12.736 1.00 83.69 94 ALA A CA 1
ATOM 702 C C . ALA A 1 94 ? -7.010 2.647 -12.482 1.00 83.69 94 ALA A C 1
ATOM 704 O O . ALA A 1 94 ? -7.523 2.676 -11.369 1.00 83.69 94 ALA A O 1
ATOM 705 N N . ILE A 1 95 ? -7.521 1.936 -13.491 1.00 86.38 95 ILE A N 1
ATOM 706 C CA . ILE A 1 95 ? -8.744 1.125 -13.382 1.00 86.38 95 ILE A CA 1
ATOM 707 C C . ILE A 1 95 ? -8.553 0.029 -12.321 1.00 86.38 95 ILE A C 1
ATOM 709 O O . ILE A 1 95 ? -9.378 -0.155 -11.435 1.00 86.38 95 ILE A O 1
ATOM 713 N N . CYS A 1 96 ? -7.428 -0.679 -12.354 1.00 85.88 96 CYS A N 1
ATOM 714 C CA . CYS A 1 96 ? -7.109 -1.691 -11.354 1.00 85.88 96 CYS A CA 1
ATOM 715 C C . CYS A 1 96 ? -6.966 -1.068 -9.962 1.00 85.88 96 CYS A C 1
ATOM 717 O O . CYS A 1 96 ? -7.512 -1.606 -9.006 1.00 85.88 96 CYS A O 1
ATOM 719 N N . ALA A 1 97 ? -6.307 0.085 -9.838 1.00 85.88 97 ALA A N 1
ATOM 720 C CA . ALA A 1 97 ? -6.154 0.773 -8.559 1.00 85.88 97 ALA A CA 1
ATOM 721 C C . ALA A 1 97 ? -7.478 1.251 -7.936 1.00 85.88 97 ALA A C 1
ATOM 723 O O . ALA A 1 97 ? -7.521 1.420 -6.722 1.00 85.88 97 ALA A O 1
ATOM 724 N N . THR A 1 98 ? -8.552 1.439 -8.709 1.00 86.62 98 THR A N 1
ATOM 725 C CA . THR A 1 98 ? -9.873 1.806 -8.170 1.00 86.62 98 THR A CA 1
ATOM 726 C C . THR A 1 98 ? -10.768 0.591 -7.929 1.00 86.62 98 THR A C 1
ATOM 728 O O . THR A 1 98 ? -11.351 0.453 -6.852 1.00 86.62 98 THR A O 1
ATOM 731 N N . PHE A 1 99 ? -10.865 -0.319 -8.901 1.00 88.81 99 PHE A N 1
ATOM 732 C CA . PHE A 1 99 ? -11.805 -1.440 -8.840 1.00 88.81 99 PHE A CA 1
ATOM 733 C C . PHE A 1 99 ? -11.306 -2.611 -7.994 1.00 88.81 99 PHE A C 1
ATOM 735 O O . PHE A 1 99 ? -12.117 -3.242 -7.323 1.00 88.81 99 PHE A O 1
ATOM 742 N N . ILE A 1 100 ? -10.000 -2.903 -7.985 1.00 89.31 100 ILE A N 1
ATOM 743 C CA . ILE A 1 100 ? -9.445 -4.004 -7.182 1.00 89.31 100 ILE A CA 1
ATOM 744 C C . ILE A 1 100 ? -9.702 -3.778 -5.689 1.00 89.31 100 ILE A C 1
ATOM 746 O O . ILE A 1 100 ? -10.334 -4.643 -5.086 1.00 89.31 100 ILE A O 1
ATOM 750 N N . PRO A 1 101 ? -9.295 -2.651 -5.069 1.00 87.06 101 PRO A N 1
ATOM 751 C CA . PRO A 1 101 ? -9.559 -2.452 -3.647 1.00 87.06 101 PRO A CA 1
ATOM 752 C C . PRO A 1 101 ? -11.060 -2.438 -3.338 1.00 87.06 101 PRO A C 1
ATOM 754 O O . PRO A 1 101 ? -11.469 -3.042 -2.352 1.00 87.06 101 PRO A O 1
ATOM 757 N N . SER A 1 102 ? -11.899 -1.857 -4.205 1.00 87.75 102 SER A N 1
ATOM 758 C CA . SER A 1 102 ? -13.360 -1.901 -4.039 1.00 87.75 102 SER A CA 1
ATOM 759 C C . SER A 1 102 ? -13.911 -3.336 -4.056 1.00 87.75 102 SER A C 1
ATOM 761 O O . SER A 1 102 ? -14.711 -3.698 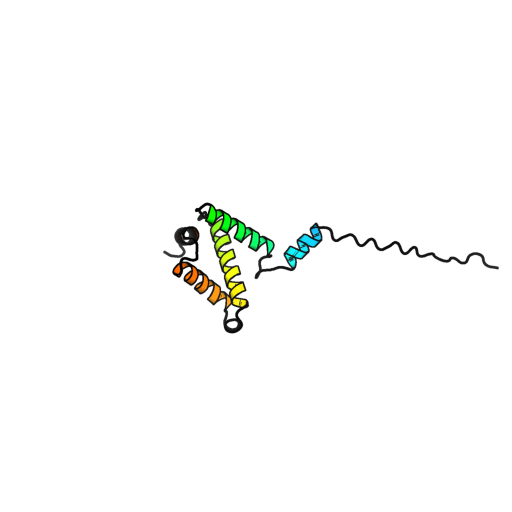-3.192 1.00 87.75 102 SER A O 1
ATOM 763 N N . ALA A 1 103 ? -13.427 -4.182 -4.969 1.00 89.19 103 ALA A N 1
ATOM 764 C CA . ALA A 1 103 ? -13.788 -5.594 -5.023 1.00 89.19 103 ALA A CA 1
ATOM 765 C C . ALA A 1 103 ? -13.289 -6.360 -3.789 1.00 89.19 103 ALA A C 1
ATOM 767 O O . ALA A 1 103 ? -14.048 -7.138 -3.218 1.00 89.19 103 ALA A O 1
ATOM 768 N N . LEU A 1 104 ? -12.053 -6.128 -3.331 1.00 88.94 104 LEU A N 1
ATOM 769 C CA . LEU A 1 104 ? -11.524 -6.775 -2.123 1.00 88.94 104 LEU A CA 1
ATOM 770 C C . LEU A 1 104 ? -12.351 -6.430 -0.878 1.00 88.94 104 LEU A C 1
ATOM 772 O O . LEU A 1 104 ? -12.564 -7.309 -0.044 1.00 88.94 104 LEU A O 1
ATOM 776 N N . VAL A 1 105 ? -12.827 -5.187 -0.755 1.0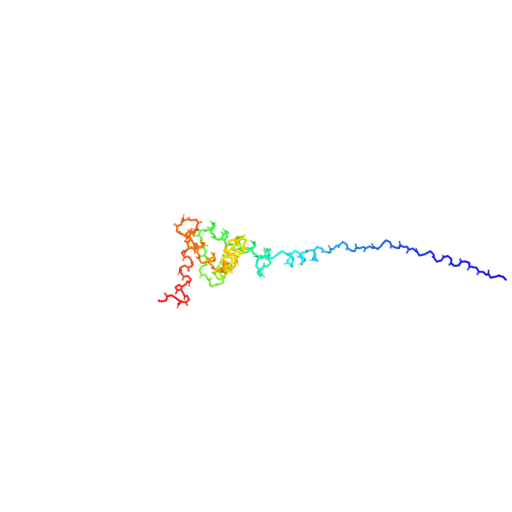0 90.81 105 VAL A N 1
ATOM 777 C CA . VAL A 1 105 ? -13.749 -4.794 0.324 1.00 90.81 105 VAL A CA 1
ATOM 778 C C . VAL A 1 105 ? -15.090 -5.511 0.173 1.00 90.81 105 VAL A C 1
ATOM 780 O O . VAL A 1 105 ? -15.587 -6.074 1.142 1.00 90.81 105 VAL A O 1
ATOM 783 N N . HIS A 1 106 ? -15.659 -5.548 -1.035 1.00 89.31 106 HIS A N 1
ATOM 784 C CA . HIS A 1 106 ? -16.951 -6.194 -1.284 1.00 89.31 106 HIS A CA 1
ATOM 785 C C . HIS A 1 106 ? -16.937 -7.705 -0.997 1.00 89.31 106 HIS A C 1
ATOM 787 O O . HIS A 1 106 ? -17.883 -8.230 -0.419 1.00 89.31 106 HIS A O 1
ATOM 793 N N . TYR A 1 107 ? -15.853 -8.397 -1.358 1.00 90.69 107 TYR A N 1
ATOM 794 C CA . TYR A 1 107 ? -15.670 -9.827 -1.088 1.00 90.69 107 TYR A CA 1
ATOM 795 C C . TYR A 1 107 ? -15.183 -10.134 0.339 1.00 90.69 107 TYR A C 1
ATOM 797 O O . TYR A 1 107 ? -14.981 -11.302 0.663 1.00 90.69 107 TYR A O 1
ATOM 805 N N . GLY A 1 108 ? -14.958 -9.122 1.185 1.00 87.00 108 GLY A N 1
ATOM 806 C CA . GLY A 1 108 ? -14.457 -9.315 2.551 1.00 87.00 108 GLY A CA 1
ATOM 807 C C . GLY A 1 108 ? -13.023 -9.857 2.628 1.00 87.00 108 GLY A C 1
ATOM 808 O O . GLY A 1 108 ? -12.639 -10.441 3.636 1.00 87.00 108 GLY A O 1
ATOM 809 N N . LEU A 1 109 ? -12.228 -9.691 1.565 1.00 87.31 109 LEU A N 1
ATOM 810 C CA . LEU A 1 109 ? -10.821 -10.117 1.514 1.00 87.31 109 LEU A CA 1
ATOM 811 C C . LEU A 1 109 ? -9.882 -9.103 2.182 1.00 87.31 109 LEU A C 1
ATOM 813 O O . LEU A 1 109 ? -8.776 -9.456 2.590 1.00 87.31 109 LEU A O 1
ATOM 817 N N . LEU A 1 110 ? -10.300 -7.837 2.262 1.00 86.62 110 LEU A N 1
ATOM 818 C CA . LEU A 1 110 ? -9.572 -6.777 2.958 1.00 86.62 110 LEU A CA 1
ATOM 819 C C . LEU A 1 110 ? -9.880 -6.835 4.466 1.00 86.62 110 LEU A C 1
ATOM 821 O O . LEU A 1 110 ? -11.058 -6.883 4.824 1.00 86.62 110 LEU A O 1
ATOM 825 N N . PRO A 1 111 ? -8.868 -6.789 5.355 1.00 86.94 111 PRO A N 1
ATOM 826 C CA . PRO A 1 111 ? -9.098 -6.743 6.794 1.00 86.94 111 PRO A CA 1
ATOM 827 C C . PRO A 1 111 ? -9.980 -5.554 7.178 1.00 86.94 111 PRO A C 1
ATOM 829 O O . PRO A 1 111 ? -9.727 -4.425 6.749 1.00 86.94 111 PRO A O 1
ATOM 832 N N . GLU A 1 112 ? -10.978 -5.792 8.029 1.00 87.31 112 GLU A N 1
ATOM 833 C CA . GLU A 1 112 ? -11.946 -4.767 8.444 1.00 87.31 112 GLU A CA 1
ATOM 834 C C . GLU A 1 112 ? -11.256 -3.544 9.069 1.00 87.31 112 GLU A C 1
ATOM 836 O O . GLU A 1 112 ? -11.622 -2.405 8.790 1.00 87.31 112 GLU A O 1
ATOM 841 N N . VAL A 1 113 ? -10.157 -3.773 9.795 1.00 88.44 113 VAL A N 1
ATOM 842 C CA . VAL A 1 113 ? -9.303 -2.728 10.382 1.00 88.44 113 VAL A CA 1
ATOM 843 C C . VAL A 1 113 ? -8.729 -1.758 9.344 1.00 88.44 113 VAL A C 1
ATOM 845 O O . VAL A 1 113 ? -8.603 -0.567 9.617 1.00 88.44 113 VAL A O 1
ATOM 848 N N . VAL A 1 114 ? -8.411 -2.227 8.132 1.00 88.62 114 VAL A N 1
ATOM 849 C CA . VAL A 1 114 ? -7.907 -1.368 7.047 1.00 88.62 114 VAL A CA 1
ATOM 850 C C . VAL A 1 114 ? -9.043 -0.512 6.493 1.00 88.62 114 VAL A C 1
ATOM 852 O O . VAL A 1 114 ? -8.854 0.680 6.246 1.00 88.62 114 VAL A O 1
ATOM 855 N N . VAL A 1 115 ? -10.230 -1.100 6.327 1.00 89.94 115 VAL A N 1
ATOM 856 C CA . VAL A 1 115 ? -11.423 -0.407 5.819 1.00 89.94 115 VAL A CA 1
ATOM 857 C C . VAL A 1 115 ? -11.877 0.673 6.798 1.00 89.94 115 VAL A C 1
ATOM 859 O O . VAL A 1 115 ? -12.127 1.814 6.396 1.00 89.94 115 VAL A O 1
ATOM 862 N N . GLU A 1 116 ? -11.928 0.342 8.086 1.00 90.31 116 GLU A N 1
ATOM 863 C CA . GLU A 1 116 ? -12.307 1.268 9.147 1.00 90.31 116 GLU A CA 1
ATOM 864 C C . GLU A 1 116 ? -11.321 2.440 9.236 1.00 90.31 116 GLU A C 1
ATOM 866 O O . GLU A 1 116 ? -11.741 3.601 9.187 1.00 90.31 116 GLU A O 1
ATOM 871 N N . SER A 1 117 ? -10.014 2.163 9.305 1.00 90.00 117 SER A N 1
ATOM 872 C CA . SER A 1 117 ? -8.992 3.211 9.406 1.00 90.00 117 SER A CA 1
ATOM 873 C C . SER A 1 117 ? -8.940 4.097 8.164 1.00 90.00 117 SER A C 1
ATOM 875 O O . SER A 1 117 ? -8.842 5.317 8.301 1.00 90.00 117 SER A O 1
ATOM 877 N N . THR A 1 118 ? -9.118 3.527 6.969 1.00 89.31 118 THR A N 1
ATOM 878 C CA . THR A 1 118 ? -9.215 4.305 5.723 1.00 89.31 118 THR A CA 1
ATOM 879 C C . THR A 1 118 ? -10.449 5.209 5.740 1.00 89.31 118 THR A C 1
ATOM 881 O O . THR A 1 118 ? -10.353 6.401 5.455 1.00 89.31 118 THR A O 1
ATOM 884 N N . THR A 1 119 ? -11.608 4.689 6.147 1.00 88.25 119 THR A N 1
ATOM 885 C CA . THR A 1 119 ? -12.846 5.482 6.232 1.00 88.25 119 THR A CA 1
ATOM 886 C C . THR A 1 119 ? -12.706 6.633 7.230 1.00 88.25 119 THR A C 1
ATOM 888 O O . THR A 1 119 ? -13.109 7.762 6.941 1.00 88.25 119 THR A O 1
ATOM 891 N N . LYS A 1 120 ? -12.107 6.370 8.399 1.00 88.31 120 LYS A N 1
ATOM 892 C CA . LYS A 1 120 ? -11.811 7.403 9.403 1.00 88.31 120 LYS A CA 1
ATOM 893 C C . LYS A 1 120 ? -10.858 8.455 8.854 1.00 88.31 120 LYS A C 1
ATOM 895 O O . LYS A 1 120 ? -11.130 9.641 9.005 1.00 88.31 120 LYS A O 1
ATOM 900 N N . PHE A 1 121 ? -9.788 8.035 8.188 1.00 88.56 121 PHE A N 1
ATOM 901 C CA . PHE A 1 121 ? -8.812 8.934 7.586 1.00 88.56 121 PHE A CA 1
ATOM 902 C C . PHE A 1 121 ? -9.446 9.885 6.570 1.00 88.56 121 PHE A C 1
ATOM 904 O O . PHE A 1 121 ? -9.271 11.094 6.684 1.00 88.56 121 PHE A O 1
ATOM 911 N N . TYR A 1 122 ? -10.239 9.366 5.630 1.00 85.06 122 TYR A N 1
ATOM 912 C CA . TYR A 1 122 ? -10.899 10.195 4.618 1.00 85.06 122 TYR A CA 1
ATOM 913 C C . TYR A 1 122 ? -11.899 11.195 5.224 1.00 85.06 122 TYR A C 1
ATOM 915 O O . TYR A 1 122 ? -11.995 12.330 4.753 1.00 85.06 122 TYR A O 1
ATOM 923 N N . LYS A 1 123 ? -12.599 10.812 6.300 1.00 83.88 123 LYS A N 1
ATOM 924 C CA . LYS A 1 123 ? -13.444 11.736 7.075 1.00 83.88 123 LYS A CA 1
ATOM 925 C C . LYS A 1 123 ? -12.613 12.794 7.813 1.00 83.88 123 LYS A C 1
ATOM 927 O O . LYS A 1 123 ? -13.007 13.954 7.846 1.00 83.88 123 LYS A O 1
ATOM 932 N N . LEU A 1 124 ? -11.460 12.415 8.371 1.00 83.06 124 LEU A N 1
ATOM 933 C CA . LEU A 1 124 ? -10.556 13.310 9.108 1.00 83.06 124 LEU A CA 1
ATOM 934 C C . LEU A 1 124 ? -9.956 14.406 8.224 1.00 83.06 124 LEU A C 1
ATOM 936 O O . LEU A 1 124 ? -9.894 15.558 8.644 1.00 83.06 124 LEU A O 1
ATOM 940 N N . ILE A 1 125 ? -9.539 14.071 7.001 1.00 82.75 125 ILE A N 1
ATOM 941 C CA . ILE A 1 125 ? -8.965 15.052 6.063 1.00 82.75 125 ILE A CA 1
ATOM 942 C C . ILE A 1 125 ? -10.028 15.908 5.354 1.00 82.75 125 ILE A C 1
ATOM 944 O O . ILE A 1 125 ? -9.681 16.702 4.483 1.00 82.75 125 ILE A O 1
ATOM 948 N N . ASN A 1 126 ? -11.307 15.762 5.729 1.00 70.88 126 ASN A N 1
ATOM 949 C CA . ASN A 1 126 ? -12.442 16.548 5.235 1.00 70.88 126 ASN A CA 1
ATOM 950 C C . ASN A 1 126 ? -12.564 16.566 3.695 1.00 70.88 126 ASN A C 1
ATOM 952 O O . ASN A 1 126 ? -13.020 17.537 3.099 1.00 70.88 126 ASN A O 1
ATOM 956 N N . ILE A 1 127 ? -12.117 15.488 3.041 1.00 63.00 127 ILE A N 1
ATOM 957 C CA . ILE A 1 127 ? -12.113 15.351 1.574 1.00 63.00 127 ILE A CA 1
ATOM 958 C C . ILE 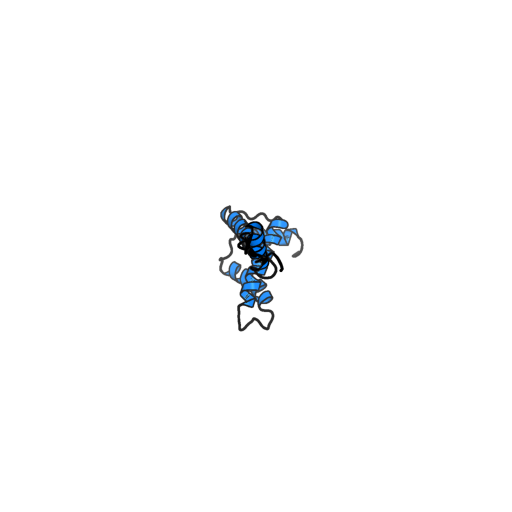A 1 127 ? -13.435 14.764 1.041 1.00 63.00 127 ILE A C 1
ATOM 960 O O . ILE A 1 127 ? -13.662 14.753 -0.164 1.00 63.00 127 ILE A O 1
ATOM 964 N N . LEU A 1 128 ? -14.288 14.259 1.941 1.00 51.47 128 LEU A N 1
ATOM 965 C CA . LEU A 1 128 ? -15.572 13.603 1.662 1.00 51.47 128 LEU A CA 1
ATOM 966 C C . LEU A 1 128 ? -16.707 14.160 2.545 1.00 51.47 128 LEU A C 1
ATOM 968 O O . LEU A 1 128 ? -17.522 13.371 3.018 1.00 51.47 128 LEU A O 1
ATOM 972 N N . TYR A 1 129 ? -16.739 15.467 2.839 1.00 46.19 129 TYR A N 1
ATOM 973 C CA . TYR A 1 129 ? -17.950 16.042 3.450 1.00 46.19 129 TYR A CA 1
ATOM 974 C C . TYR A 1 129 ? -19.192 15.688 2.620 1.00 46.19 129 TYR A C 1
ATOM 976 O O . TYR A 1 129 ? -19.131 15.881 1.382 1.00 46.19 129 TYR A O 1
#

Sequence (129 aa):
MSTTDNAFSATIDPINTPKPALKQRWWHILDNWKVGIIPLPLFLLAGGLIALDCLGGKLPSDIVVMVATLAFFGFACGEFGKRLPVLGKLGAAAICATFIPSALVHYGLLPEVVVESTTKFYKLINILY